Protein AF-A0A167R522-F1 (afdb_monomer_lite)

Radius of gyration: 17.54 Å; chains: 1; bounding box: 42×50×39 Å

pLDDT: mean 75.32, std 14.96, range [38.47, 94.0]

Secondary structure (DSSP, 8-state):
--EEEEE-TTS-EEEEEPEEEEEEEEEEE-TTS-EEEEEEEEEP--EEEETTEEEEEEEE---S----SS-----EEEEEEGGG-----EEEE-TT-TTEEEEE--S----S-TTTTTT-----

Sequence (124 aa):
MFTCPYRNNRNVIVHSWLVGTVQFYFQHVDFYGFPHFLAFVEVMKEHDAAGHDSSVPIVKQRSQSTRTLGHQTQPTYAVISVNDICHQVGLVQYPPNGNQFYVIAPYYIFNNNMRITKGNLSIL

Organism: Phycomyces blakesleeanus (strain ATCC 8743b / DSM 1359 / FGSC 10004 / NBRC 33097 / NRRL 1555) (NCBI:txid763407)

Foldseek 3Di:
DQWDWAQDPVRDTDTDWAFDDFPDWDWDQDPVRDIFIKTKTFTFPDKDADPVHRNKIKGFADDPDDPDDDDPPDTDIDIDTPVPCPFDWDWDADVVDRRMTITGTPPDDPPDDCVVVVPPDDDD

Structure (mmCIF, N/CA/C/O backbone):
data_AF-A0A167R522-F1
#
_entry.id   AF-A0A167R522-F1
#
loop_
_atom_site.group_PDB
_atom_site.id
_atom_site.type_symbol
_atom_site.label_atom_id
_atom_site.label_alt_id
_atom_site.label_comp_id
_atom_site.label_asym_id
_atom_site.label_entity_id
_atom_site.label_seq_id
_atom_site.pdbx_PDB_ins_code
_atom_site.Cartn_x
_atom_site.Cartn_y
_atom_site.Cartn_z
_atom_site.occupancy
_atom_site.B_iso_or_equiv
_atom_site.auth_seq_id
_atom_site.auth_comp_id
_atom_site.auth_asym_id
_atom_site.auth_atom_id
_atom_site.pdbx_PDB_model_num
ATOM 1 N N . MET A 1 1 ? 6.420 9.098 10.390 1.00 58.19 1 MET A N 1
ATOM 2 C CA . MET A 1 1 ? 7.107 8.113 9.522 1.00 58.19 1 MET A CA 1
ATOM 3 C C . MET A 1 1 ? 6.074 7.606 8.513 1.00 58.19 1 MET A C 1
ATOM 5 O O . MET A 1 1 ? 4.915 7.564 8.890 1.00 58.19 1 MET A O 1
ATOM 9 N N . PHE A 1 2 ? 6.424 7.316 7.253 1.00 67.00 2 PHE A N 1
ATOM 10 C CA . PHE A 1 2 ? 5.459 6.841 6.227 1.00 67.00 2 PHE A CA 1
ATOM 11 C C . PHE A 1 2 ? 5.150 5.345 6.318 1.00 67.00 2 PHE A C 1
ATOM 13 O O . PHE A 1 2 ? 4.275 4.835 5.624 1.00 67.00 2 PHE A O 1
ATOM 20 N N . THR A 1 3 ? 5.910 4.639 7.145 1.00 74.62 3 THR A N 1
ATOM 21 C CA . THR A 1 3 ? 5.764 3.214 7.375 1.00 74.62 3 THR A CA 1
ATOM 22 C C . THR A 1 3 ? 4.772 2.968 8.503 1.00 74.62 3 THR A C 1
ATOM 24 O O . THR A 1 3 ? 4.975 3.440 9.620 1.00 74.62 3 THR A O 1
ATOM 27 N N . CYS A 1 4 ? 3.747 2.173 8.219 1.00 76.38 4 CYS A N 1
ATOM 28 C CA . CYS A 1 4 ? 2.836 1.632 9.213 1.00 76.38 4 CYS A CA 1
ATOM 29 C C . CYS A 1 4 ? 3.388 0.301 9.731 1.00 76.38 4 CYS A C 1
ATOM 31 O O . CYS A 1 4 ? 3.611 -0.604 8.917 1.00 76.38 4 CYS A O 1
ATOM 33 N N . PRO A 1 5 ? 3.633 0.156 11.045 1.00 80.38 5 PRO A N 1
ATOM 34 C CA . PRO A 1 5 ? 3.857 -1.153 11.632 1.00 80.38 5 PRO A CA 1
ATOM 35 C C . PRO A 1 5 ? 2.543 -1.939 11.634 1.00 80.38 5 PRO A C 1
ATOM 37 O O . PRO A 1 5 ? 1.511 -1.413 12.042 1.00 80.38 5 PRO A O 1
ATOM 40 N N . TYR A 1 6 ? 2.572 -3.200 11.219 1.00 77.38 6 TYR A N 1
ATOM 41 C CA . TYR A 1 6 ? 1.480 -4.141 11.475 1.00 77.38 6 TYR A CA 1
ATOM 42 C C . TYR A 1 6 ? 2.029 -5.557 11.643 1.00 77.38 6 TYR A C 1
ATOM 44 O O . TYR A 1 6 ? 3.146 -5.859 11.217 1.00 77.38 6 TYR A O 1
ATOM 52 N N . ARG A 1 7 ? 1.269 -6.432 12.304 1.00 78.88 7 ARG A N 1
ATOM 53 C CA . ARG A 1 7 ? 1.630 -7.850 12.418 1.00 78.88 7 ARG A CA 1
ATOM 54 C C . ARG A 1 7 ? 1.151 -8.619 11.196 1.00 78.88 7 ARG A C 1
ATOM 56 O O . ARG A 1 7 ? -0.027 -8.585 10.867 1.00 78.88 7 ARG A O 1
ATOM 63 N N . ASN A 1 8 ? 2.056 -9.351 10.556 1.00 75.06 8 ASN A N 1
ATOM 64 C CA . ASN A 1 8 ? 1.691 -10.262 9.475 1.00 75.06 8 ASN A CA 1
ATOM 65 C C . ASN A 1 8 ? 1.134 -11.600 10.010 1.00 75.06 8 ASN A C 1
ATOM 67 O O . ASN A 1 8 ? 1.109 -11.857 11.214 1.00 75.06 8 ASN A O 1
ATOM 71 N N . ASN A 1 9 ? 0.756 -12.501 9.098 1.00 71.31 9 ASN A N 1
ATOM 72 C CA . ASN A 1 9 ? 0.241 -13.842 9.413 1.00 71.31 9 ASN A CA 1
ATOM 73 C C . ASN A 1 9 ? 1.235 -14.768 10.147 1.00 71.31 9 ASN A C 1
ATOM 75 O O . ASN A 1 9 ? 0.836 -15.814 10.651 1.00 71.31 9 ASN A O 1
ATOM 79 N N . ARG A 1 10 ? 2.518 -14.399 10.225 1.00 79.31 10 ARG A N 1
ATOM 80 C CA . ARG A 1 10 ? 3.551 -15.095 11.009 1.00 79.31 10 ARG A CA 1
ATOM 81 C C . ARG A 1 10 ? 3.777 -14.449 12.375 1.00 79.31 10 ARG A C 1
ATOM 83 O O . ARG A 1 10 ? 4.740 -14.797 13.052 1.00 79.31 10 ARG A O 1
ATOM 90 N N . ASN A 1 11 ? 2.916 -13.510 12.772 1.00 79.38 11 ASN A N 1
ATOM 91 C CA . ASN A 1 11 ? 3.011 -12.766 14.024 1.00 79.38 11 ASN A CA 1
ATOM 92 C C . ASN A 1 11 ? 4.289 -11.905 14.135 1.00 79.38 11 ASN A C 1
ATOM 94 O O . ASN A 1 11 ? 4.742 -11.588 15.233 1.00 79.38 11 ASN A O 1
ATOM 98 N N . VAL A 1 12 ? 4.870 -11.514 12.995 1.00 83.12 12 VAL A N 1
ATOM 99 C CA . VAL A 1 12 ? 6.053 -10.646 12.919 1.00 83.12 12 VAL A CA 1
ATOM 100 C C . VAL A 1 12 ? 5.610 -9.222 12.598 1.00 83.12 12 VAL A C 1
ATOM 102 O O . VAL A 1 12 ? 4.774 -9.021 11.715 1.00 83.12 12 VAL A O 1
ATOM 105 N N . ILE A 1 13 ? 6.176 -8.236 13.299 1.00 84.12 13 ILE A N 1
ATOM 106 C CA . ILE A 1 13 ? 5.956 -6.818 12.993 1.00 84.12 13 ILE A CA 1
ATOM 107 C C . ILE A 1 13 ? 6.702 -6.481 11.705 1.00 84.12 13 ILE A C 1
ATOM 109 O O . ILE A 1 13 ? 7.921 -6.625 11.623 1.00 84.12 13 ILE A O 1
ATOM 113 N N . VAL A 1 14 ? 5.960 -6.014 10.710 1.00 81.94 14 VAL A N 1
ATOM 114 C CA . VAL A 1 14 ? 6.491 -5.510 9.447 1.00 81.94 14 VAL A CA 1
ATOM 115 C C . VAL A 1 14 ? 6.138 -4.038 9.301 1.00 81.94 14 VAL A C 1
ATOM 117 O O . VAL A 1 14 ? 5.090 -3.587 9.755 1.00 81.94 14 VAL A O 1
ATOM 120 N N . HIS A 1 15 ? 7.030 -3.285 8.669 1.00 83.19 15 HIS A N 1
ATOM 121 C CA . HIS A 1 15 ? 6.831 -1.875 8.366 1.00 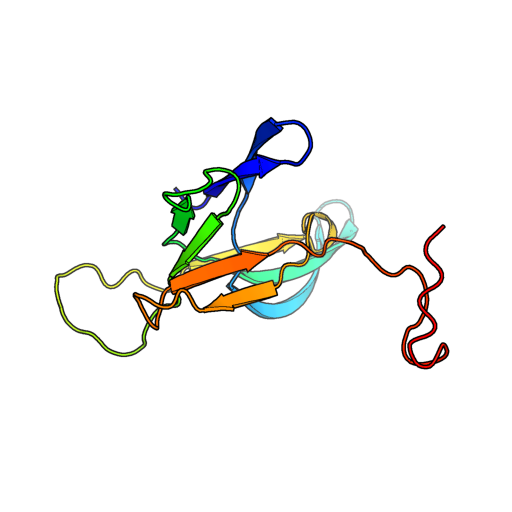83.19 15 HIS A CA 1
ATOM 122 C C . HIS A 1 15 ? 6.563 -1.731 6.873 1.00 83.19 15 HIS A C 1
ATOM 124 O O . HIS A 1 15 ? 7.408 -2.095 6.057 1.00 83.19 15 HIS A O 1
ATOM 130 N N . SER A 1 16 ? 5.404 -1.193 6.504 1.00 79.94 16 SER A N 1
ATOM 131 C CA . SER A 1 16 ? 5.032 -1.026 5.095 1.00 79.94 16 SER A CA 1
ATOM 132 C C . SER A 1 16 ? 4.512 0.371 4.817 1.00 79.94 16 SER A C 1
ATOM 134 O O . SER A 1 16 ? 3.911 1.007 5.680 1.00 79.94 16 SER A O 1
ATOM 136 N N . TRP A 1 17 ? 4.758 0.861 3.606 1.00 84.06 17 TRP A N 1
ATOM 137 C CA . TRP A 1 17 ? 4.128 2.087 3.133 1.00 84.06 17 TRP A CA 1
ATOM 138 C C . TRP A 1 17 ? 2.695 1.773 2.732 1.00 84.06 17 TRP A C 1
ATOM 140 O O . TRP A 1 17 ? 2.436 0.756 2.091 1.00 84.06 17 TRP A O 1
ATOM 150 N N . LEU A 1 18 ? 1.772 2.655 3.099 1.00 83.31 18 LEU A N 1
ATOM 151 C CA . LEU A 1 18 ? 0.383 2.557 2.675 1.00 83.31 18 LEU A CA 1
ATOM 152 C C . LEU A 1 18 ? 0.172 3.540 1.532 1.00 83.31 18 LEU A C 1
ATOM 154 O O . LEU A 1 18 ? 0.369 4.745 1.681 1.00 83.31 18 LEU A O 1
ATOM 158 N N . VAL A 1 19 ? -0.175 3.007 0.367 1.00 82.56 19 VAL A N 1
ATOM 159 C CA . VAL A 1 19 ? -0.396 3.782 -0.851 1.00 82.56 19 VAL A CA 1
ATOM 160 C C . VAL A 1 19 ? -1.896 3.945 -1.048 1.00 82.56 19 VAL A C 1
ATOM 162 O O . VAL A 1 19 ? -2.628 2.961 -1.021 1.00 82.56 19 VAL A O 1
ATOM 165 N N . GLY A 1 20 ? -2.350 5.187 -1.219 1.00 79.25 20 GLY A N 1
ATOM 166 C CA . GLY A 1 20 ? -3.768 5.487 -1.396 1.00 79.25 20 GLY A CA 1
ATOM 167 C C . GLY A 1 20 ? -4.196 5.433 -2.854 1.00 79.25 20 GLY A C 1
ATOM 168 O O . GLY A 1 20 ? -5.083 4.666 -3.217 1.00 79.25 20 GLY A O 1
ATOM 169 N N . THR A 1 21 ? -3.540 6.233 -3.691 1.00 83.25 21 THR A N 1
ATOM 170 C CA . THR A 1 21 ? -3.941 6.412 -5.090 1.00 83.25 21 THR A CA 1
ATOM 171 C C . THR A 1 21 ? -2.726 6.329 -5.993 1.00 83.25 21 THR A C 1
ATOM 173 O O . THR A 1 21 ? -1.731 7.020 -5.765 1.00 83.25 21 THR A O 1
ATOM 176 N N . VAL A 1 22 ? -2.815 5.526 -7.051 1.00 86.12 22 VAL A N 1
ATOM 177 C CA . VAL A 1 22 ? -1.854 5.586 -8.155 1.00 86.12 22 VAL A CA 1
ATOM 178 C C . VAL A 1 22 ? -2.279 6.707 -9.096 1.00 86.12 22 VAL A C 1
ATOM 180 O O . VAL A 1 22 ? -3.406 6.713 -9.579 1.00 86.12 22 VAL A O 1
ATOM 183 N N . GLN A 1 23 ? -1.381 7.656 -9.342 1.00 89.94 23 GLN A N 1
ATOM 184 C CA . GLN A 1 23 ? -1.638 8.796 -10.221 1.00 89.94 23 GLN A CA 1
ATOM 185 C C . GLN A 1 23 ? -1.421 8.408 -11.687 1.00 89.94 23 GLN A C 1
ATOM 187 O O . GLN A 1 23 ? -2.281 8.652 -12.527 1.00 89.94 23 GLN A O 1
ATOM 192 N N . PHE A 1 24 ? -0.283 7.778 -11.996 1.00 89.38 24 PHE A N 1
ATOM 193 C CA . PHE A 1 24 ? -0.003 7.189 -13.307 1.00 89.38 24 PHE A CA 1
ATOM 194 C C . PHE A 1 24 ? 1.150 6.180 -13.233 1.00 89.38 24 PHE A C 1
ATOM 196 O O . PHE A 1 24 ? 1.951 6.184 -12.292 1.00 89.38 24 PHE A O 1
ATOM 203 N N . TYR A 1 25 ? 1.238 5.336 -14.260 1.00 92.50 25 TYR A N 1
ATOM 204 C CA . TYR A 1 25 ? 2.327 4.385 -14.470 1.00 92.50 25 TYR A CA 1
ATOM 205 C C . TYR A 1 25 ? 3.256 4.882 -15.572 1.00 92.50 25 TYR A C 1
ATOM 207 O O . TYR A 1 25 ? 2.803 5.510 -16.530 1.00 92.50 25 TYR A O 1
ATOM 215 N N . PHE A 1 26 ? 4.545 4.585 -15.458 1.00 90.25 26 PHE A N 1
ATOM 216 C CA . PHE A 1 26 ? 5.525 4.938 -16.476 1.00 90.25 26 PHE A CA 1
ATOM 217 C C . PHE A 1 26 ? 6.703 3.966 -16.476 1.00 90.25 26 PHE A C 1
ATOM 219 O O . PHE A 1 26 ? 6.973 3.281 -15.490 1.00 90.25 26 PHE A O 1
ATOM 226 N N . GLN A 1 27 ? 7.407 3.909 -17.603 1.00 93.25 27 GLN A N 1
ATOM 227 C CA . GLN A 1 27 ? 8.643 3.151 -17.732 1.00 93.25 27 GLN A CA 1
ATOM 228 C C . GLN A 1 27 ? 9.842 4.085 -17.556 1.00 93.25 27 GLN A C 1
ATOM 230 O O . GLN A 1 27 ? 9.848 5.201 -18.077 1.00 93.25 27 GLN A O 1
ATOM 235 N N . HIS A 1 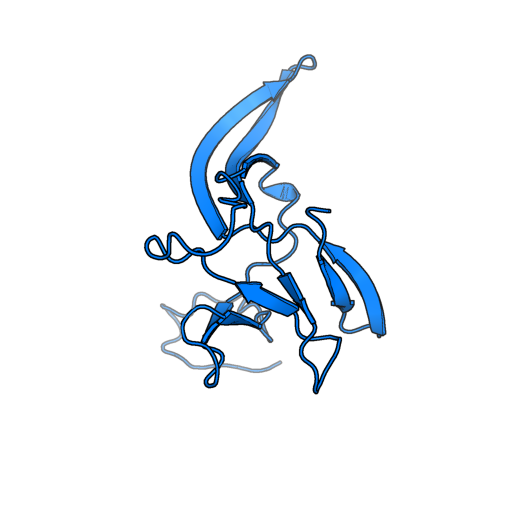28 ? 10.866 3.619 -16.850 1.00 91.44 28 HIS A N 1
ATOM 236 C CA . HIS A 1 28 ? 12.140 4.314 -16.705 1.00 91.44 28 HIS A CA 1
ATOM 237 C C . HIS A 1 28 ? 13.282 3.344 -16.992 1.00 91.44 28 HIS A C 1
ATOM 239 O O . HIS A 1 28 ? 13.291 2.239 -16.465 1.00 91.44 28 HIS A O 1
ATOM 245 N N . VAL A 1 29 ? 14.232 3.743 -17.832 1.00 93.12 29 VAL A N 1
ATOM 246 C CA . VAL A 1 29 ? 15.458 2.972 -18.064 1.00 93.12 29 VAL A CA 1
ATOM 247 C C . VAL A 1 29 ? 16.532 3.541 -17.151 1.00 93.12 29 VAL A C 1
ATOM 249 O O . VAL A 1 29 ? 16.802 4.741 -17.211 1.00 93.12 29 VAL A O 1
ATOM 252 N N . ASP A 1 30 ? 17.095 2.700 -16.287 1.00 90.56 30 ASP A N 1
ATOM 253 C CA . ASP A 1 30 ? 18.130 3.136 -15.353 1.00 90.56 30 ASP A CA 1
ATOM 254 C C . ASP A 1 30 ? 19.485 3.370 -16.042 1.00 90.56 30 ASP A C 1
ATOM 256 O O . ASP A 1 30 ? 19.657 3.177 -17.248 1.00 90.56 30 ASP A O 1
ATOM 260 N N . PHE A 1 31 ? 20.478 3.784 -15.253 1.00 91.50 31 PHE A N 1
ATOM 261 C CA . PHE A 1 31 ? 21.834 4.043 -15.739 1.00 91.50 31 PHE A CA 1
ATOM 262 C C . PHE A 1 31 ? 22.509 2.814 -16.382 1.00 91.50 31 PHE A C 1
ATOM 264 O O . PHE A 1 31 ? 23.409 2.973 -17.203 1.00 91.50 31 PHE A O 1
ATOM 271 N N . TYR A 1 32 ? 22.074 1.598 -16.043 1.00 94.00 32 TYR A N 1
ATOM 272 C CA . TYR A 1 32 ? 22.606 0.345 -16.582 1.00 94.00 32 TYR A CA 1
ATOM 273 C C . TYR A 1 32 ? 21.810 -0.174 -17.788 1.00 94.00 32 TYR A C 1
ATOM 275 O O . TYR A 1 32 ? 22.137 -1.230 -18.328 1.00 94.00 32 TYR A O 1
ATOM 283 N N . GLY A 1 33 ? 20.789 0.560 -18.237 1.00 92.44 33 GLY A N 1
ATOM 284 C CA . GLY A 1 33 ? 19.959 0.170 -19.370 1.00 92.44 33 GLY A CA 1
ATOM 285 C C . GLY A 1 33 ? 18.822 -0.787 -19.010 1.00 92.44 33 GLY A C 1
ATOM 286 O O . GLY A 1 33 ? 18.154 -1.283 -19.919 1.00 92.44 33 GLY A O 1
ATOM 287 N N . PHE A 1 34 ? 18.564 -1.050 -17.724 1.00 92.12 34 PHE A N 1
ATOM 288 C CA . PHE A 1 34 ? 17.468 -1.930 -17.328 1.00 92.12 34 PHE A CA 1
ATOM 289 C C . PHE A 1 34 ? 16.141 -1.164 -17.279 1.00 92.12 34 PHE A C 1
ATOM 291 O O . PHE A 1 34 ? 16.053 -0.113 -16.636 1.00 92.12 34 PHE A O 1
ATOM 298 N N . PRO A 1 35 ? 15.089 -1.665 -17.952 1.00 90.31 35 PRO A N 1
ATOM 299 C CA . PRO A 1 35 ? 13.772 -1.058 -17.888 1.00 90.31 35 PRO A CA 1
ATOM 300 C C . PRO A 1 35 ? 13.080 -1.396 -16.563 1.00 90.31 35 PRO A C 1
ATOM 302 O O . PRO A 1 35 ? 12.924 -2.560 -16.202 1.00 90.31 35 PRO A O 1
ATOM 305 N N . HIS A 1 36 ? 12.582 -0.365 -15.889 1.00 88.88 36 HIS A N 1
ATOM 306 C CA . HIS A 1 36 ? 11.758 -0.451 -14.688 1.00 88.88 36 HIS A CA 1
ATOM 307 C C . HIS A 1 36 ? 10.344 0.022 -14.991 1.00 88.88 36 HIS A C 1
ATOM 309 O O . HIS A 1 36 ? 10.153 1.051 -15.643 1.00 88.88 36 HIS A O 1
ATOM 315 N N . PHE A 1 37 ? 9.351 -0.707 -14.487 1.00 92.50 37 PHE A N 1
ATOM 316 C CA . PHE A 1 37 ? 7.956 -0.284 -14.522 1.00 92.50 37 PHE A CA 1
ATOM 317 C C . PHE A 1 37 ? 7.588 0.340 -13.175 1.00 92.50 37 PHE A C 1
ATOM 319 O O . PHE A 1 37 ? 7.588 -0.332 -12.141 1.00 92.50 37 PHE A O 1
ATOM 326 N N . LEU A 1 38 ? 7.327 1.644 -13.189 1.00 91.69 38 LEU A N 1
ATOM 327 C CA . LEU A 1 38 ? 7.185 2.474 -12.001 1.00 91.69 38 LEU A CA 1
ATOM 328 C C . LEU A 1 38 ? 5.767 3.032 -11.886 1.00 91.69 38 LEU A C 1
ATOM 330 O O . LEU A 1 38 ? 5.073 3.253 -12.881 1.00 91.69 38 LEU A O 1
ATOM 334 N N . ALA A 1 39 ? 5.359 3.304 -10.652 1.00 92.19 39 ALA A N 1
ATOM 335 C CA . ALA A 1 39 ? 4.117 3.990 -10.336 1.00 92.19 39 ALA A CA 1
ATOM 336 C C . ALA A 1 39 ? 4.421 5.290 -9.585 1.00 92.19 39 ALA A C 1
ATOM 338 O O . ALA A 1 39 ? 5.137 5.278 -8.581 1.00 92.19 39 ALA A O 1
ATOM 339 N N . PHE A 1 40 ? 3.851 6.403 -10.052 1.00 90.38 40 PHE A N 1
ATOM 340 C CA . PHE A 1 40 ? 3.772 7.636 -9.272 1.00 90.38 40 PHE A CA 1
ATOM 341 C C . PHE A 1 40 ? 2.520 7.571 -8.402 1.00 90.38 40 PHE A C 1
ATOM 343 O O . PHE A 1 40 ? 1.406 7.421 -8.913 1.00 90.38 40 PHE A O 1
ATOM 350 N N . VAL A 1 41 ? 2.694 7.638 -7.087 1.00 88.38 41 VAL A N 1
ATOM 351 C CA . VAL A 1 41 ? 1.635 7.317 -6.129 1.00 88.38 41 VAL A CA 1
ATOM 352 C C . VAL A 1 41 ? 1.517 8.356 -5.026 1.00 88.38 41 VAL A C 1
ATOM 354 O O . VAL A 1 41 ? 2.504 8.971 -4.631 1.00 88.38 41 VAL A O 1
ATOM 357 N N . GLU A 1 42 ? 0.308 8.526 -4.499 1.00 87.56 42 GLU A N 1
ATOM 358 C CA . GLU A 1 42 ? 0.049 9.250 -3.256 1.00 87.56 42 GLU A CA 1
ATOM 359 C C . GLU A 1 42 ? 0.186 8.296 -2.062 1.00 87.56 42 GLU A C 1
ATOM 361 O O . GLU A 1 42 ? -0.485 7.262 -1.989 1.00 87.56 42 GLU A O 1
ATOM 366 N N . VAL A 1 43 ? 1.049 8.652 -1.110 1.00 84.38 43 VAL A N 1
ATOM 367 C CA . VAL A 1 43 ? 1.324 7.864 0.096 1.00 84.38 43 VAL A CA 1
ATOM 368 C C . VAL A 1 43 ? 0.490 8.387 1.263 1.00 84.38 43 VAL A C 1
ATOM 370 O O . VAL A 1 43 ? 0.472 9.587 1.554 1.00 84.38 43 VAL A O 1
ATOM 373 N N . MET A 1 44 ? -0.175 7.478 1.972 1.00 81.12 44 MET A N 1
ATOM 374 C CA . MET A 1 44 ? -0.961 7.787 3.161 1.00 81.12 44 MET A CA 1
ATOM 375 C C . MET A 1 44 ? -0.040 8.026 4.362 1.00 81.12 44 MET A C 1
ATOM 377 O O . MET A 1 44 ? 0.694 7.141 4.800 1.00 81.12 44 MET A O 1
ATOM 381 N N . LYS A 1 45 ? -0.082 9.243 4.915 1.00 72.62 45 LYS A N 1
ATOM 382 C CA . LYS A 1 45 ? 0.693 9.612 6.113 1.00 72.62 45 LYS A CA 1
ATOM 383 C C . LYS A 1 45 ? 0.024 9.196 7.416 1.00 72.62 45 LYS A C 1
ATOM 385 O O . LYS A 1 45 ? 0.724 8.851 8.361 1.00 72.62 45 LYS A O 1
ATOM 390 N N . GLU A 1 46 ? -1.300 9.273 7.478 1.00 76.81 46 GLU A N 1
ATOM 391 C CA . GLU A 1 46 ? -2.049 9.024 8.707 1.00 76.81 46 GLU A CA 1
ATOM 392 C C . GLU A 1 46 ? -2.533 7.583 8.756 1.00 76.81 46 GLU A C 1
ATOM 394 O O . GLU A 1 46 ? -3.424 7.174 8.008 1.00 76.81 46 GLU A O 1
ATOM 399 N N . HIS A 1 47 ? -1.924 6.833 9.663 1.00 80.75 47 HIS A N 1
ATOM 400 C CA . HIS A 1 47 ? -2.246 5.449 9.940 1.00 80.75 47 HIS A CA 1
ATOM 401 C C . HIS A 1 47 ? -2.140 5.178 11.441 1.00 80.75 47 HIS A C 1
ATOM 403 O O . HIS A 1 47 ? -1.477 5.918 12.170 1.00 80.75 47 HIS A O 1
ATOM 409 N N . ASP A 1 48 ? -2.804 4.121 11.880 1.00 79.94 48 ASP A N 1
ATOM 410 C CA . ASP A 1 48 ? -2.786 3.605 13.245 1.00 79.94 48 ASP A CA 1
ATOM 411 C C . ASP A 1 48 ? -3.008 2.083 13.213 1.00 79.94 48 ASP A C 1
ATOM 413 O O . ASP A 1 48 ? -3.214 1.502 12.146 1.00 79.94 48 ASP A O 1
ATOM 417 N N . ALA A 1 49 ? -2.994 1.430 14.368 1.00 81.56 49 ALA A N 1
ATOM 418 C CA . ALA A 1 49 ? -3.430 0.051 14.527 1.00 81.56 49 ALA A CA 1
ATOM 419 C C . ALA A 1 49 ? -4.826 0.003 15.162 1.00 81.56 49 ALA A C 1
ATOM 421 O O . ALA A 1 49 ? -5.199 0.868 15.958 1.00 81.56 49 ALA A O 1
ATOM 422 N N . ALA A 1 50 ? -5.623 -1.012 14.834 1.00 82.50 50 ALA A N 1
ATOM 423 C CA . ALA A 1 50 ? -6.917 -1.171 15.474 1.00 82.50 50 ALA A CA 1
ATOM 424 C C . ALA A 1 50 ? -6.754 -1.471 16.969 1.00 82.50 50 ALA A C 1
ATOM 426 O O . ALA A 1 50 ? -5.993 -2.351 17.365 1.00 82.50 50 ALA A O 1
ATOM 427 N N . GLY A 1 51 ? -7.528 -0.778 17.812 1.00 81.62 51 GLY A N 1
ATOM 428 C CA . GLY A 1 51 ? -7.457 -0.964 19.266 1.00 81.62 51 GLY A CA 1
ATOM 429 C C . GLY A 1 51 ? -7.825 -2.378 19.735 1.00 81.62 51 GLY A C 1
ATOM 430 O O . GLY A 1 51 ? -7.388 -2.795 20.802 1.00 81.62 51 GLY A O 1
ATOM 431 N N . HIS A 1 52 ? -8.603 -3.121 18.940 1.00 83.31 52 HIS A N 1
ATOM 432 C CA . HIS A 1 52 ? -8.968 -4.511 19.230 1.00 83.31 52 HIS A CA 1
ATOM 433 C C . HIS A 1 52 ? -7.983 -5.537 18.647 1.00 83.31 52 HIS A C 1
ATOM 435 O O . HIS A 1 52 ? -7.934 -6.660 19.138 1.00 83.31 52 HIS A O 1
ATOM 441 N N . ASP A 1 53 ? -7.213 -5.173 17.616 1.00 80.69 53 ASP A N 1
ATOM 442 C CA . ASP A 1 53 ? -6.236 -6.054 16.978 1.00 80.69 53 ASP A CA 1
ATOM 443 C C . ASP A 1 53 ? -5.120 -5.247 16.297 1.00 80.69 53 ASP A C 1
ATOM 445 O O . ASP A 1 53 ? -5.296 -4.645 15.238 1.00 80.69 53 ASP A O 1
ATOM 449 N N . SER A 1 54 ? -3.925 -5.290 16.889 1.00 77.50 54 SER A N 1
ATOM 450 C CA . SER A 1 54 ? -2.737 -4.607 16.362 1.00 77.50 54 SER A CA 1
ATOM 451 C C . SER A 1 54 ? -2.231 -5.130 15.005 1.00 77.50 54 SER A C 1
ATOM 453 O O . SER A 1 54 ? -1.342 -4.524 14.406 1.00 77.50 54 SER A O 1
ATOM 455 N N . SER A 1 55 ? -2.753 -6.262 14.520 1.00 78.50 55 SER A N 1
ATOM 456 C CA . SER A 1 55 ? -2.472 -6.769 13.174 1.00 78.50 55 SER A CA 1
ATOM 457 C C . SER A 1 55 ? -3.266 -6.051 12.085 1.00 78.50 55 SER A C 1
ATOM 459 O O . SER A 1 55 ? -2.867 -6.112 10.924 1.00 78.50 55 SER A O 1
ATOM 461 N N . VAL A 1 56 ? -4.340 -5.340 12.448 1.00 82.19 56 VAL A N 1
ATOM 462 C CA . VAL A 1 56 ? -5.226 -4.647 11.511 1.00 82.19 56 VAL A CA 1
ATOM 463 C C . VAL A 1 56 ? -4.833 -3.169 11.429 1.00 82.19 56 VAL A C 1
ATOM 465 O O . VAL A 1 56 ? -5.074 -2.418 12.381 1.00 82.19 56 VAL A O 1
ATOM 468 N 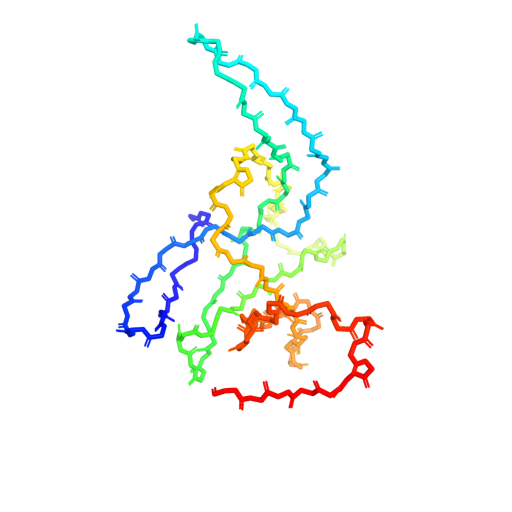N . PRO A 1 57 ? -4.258 -2.705 10.304 1.00 84.19 57 PRO A N 1
ATOM 469 C CA . PRO A 1 57 ? -3.970 -1.292 10.112 1.00 84.19 57 PRO A CA 1
ATOM 470 C C . PRO A 1 57 ? -5.266 -0.494 9.933 1.00 84.19 57 PRO A C 1
ATOM 472 O O . PRO A 1 57 ? -6.192 -0.922 9.238 1.00 84.19 57 PRO A O 1
ATOM 475 N N . ILE A 1 58 ? -5.299 0.705 10.503 1.00 84.25 58 ILE A N 1
ATOM 476 C CA . ILE A 1 58 ? -6.295 1.738 10.230 1.00 84.25 58 ILE A CA 1
ATOM 477 C C . ILE A 1 58 ? -5.614 2.836 9.423 1.00 84.25 58 ILE A C 1
ATOM 479 O O . ILE A 1 58 ? -4.558 3.328 9.805 1.00 84.25 58 ILE A O 1
ATOM 483 N N . VAL A 1 59 ? -6.238 3.266 8.333 1.00 85.31 59 VAL A N 1
ATOM 484 C CA . VAL A 1 59 ? -5.824 4.455 7.579 1.00 85.31 59 VAL A CA 1
ATOM 485 C C . VAL A 1 59 ? -6.875 5.537 7.682 1.00 85.31 59 VAL A C 1
ATOM 487 O O . VAL A 1 59 ? -8.070 5.249 7.768 1.00 85.31 59 VAL A O 1
ATOM 490 N N . LYS A 1 60 ? -6.439 6.796 7.648 1.00 82.69 60 LYS A N 1
ATOM 491 C CA . LYS A 1 60 ? -7.358 7.928 7.529 1.00 82.69 60 LYS A CA 1
ATOM 492 C C . LYS A 1 60 ? -7.343 8.438 6.099 1.00 82.69 60 LYS A C 1
ATOM 494 O O . LYS A 1 60 ? -6.310 8.879 5.595 1.00 82.69 60 LYS A O 1
ATOM 499 N N . GLN A 1 61 ? -8.498 8.398 5.448 1.00 74.62 61 GLN A N 1
ATOM 500 C CA . GLN A 1 61 ? -8.693 9.117 4.205 1.00 74.62 61 GLN A CA 1
ATOM 501 C C . GLN A 1 61 ? -8.671 10.607 4.516 1.00 74.62 61 GLN A C 1
ATOM 503 O O . GLN A 1 61 ? -9.357 11.094 5.417 1.00 74.62 61 GLN A O 1
ATOM 508 N N . ARG A 1 62 ? -7.887 11.348 3.741 1.00 69.06 62 ARG A N 1
ATOM 509 C CA . ARG A 1 62 ? -7.847 12.796 3.859 1.00 69.06 62 ARG A CA 1
ATOM 510 C C . ARG A 1 62 ? -9.203 13.362 3.444 1.00 69.06 62 ARG A C 1
ATOM 512 O O . ARG A 1 62 ? -9.534 13.388 2.261 1.00 69.06 62 ARG A O 1
ATOM 519 N N . SER A 1 63 ? -9.990 13.832 4.406 1.00 59.41 63 SER A N 1
ATOM 520 C CA . SER A 1 63 ? -11.182 14.615 4.104 1.00 59.41 63 SER A CA 1
ATOM 521 C C . SER A 1 63 ? -10.738 15.949 3.493 1.00 59.41 63 SER A C 1
ATOM 523 O O . SER A 1 63 ? -9.976 16.702 4.097 1.00 59.41 63 SER A O 1
ATOM 525 N N . GLN A 1 64 ? -11.214 16.265 2.281 1.00 52.19 64 GLN A N 1
ATOM 526 C CA . GLN A 1 64 ? -10.976 17.571 1.636 1.00 52.19 64 GLN A CA 1
ATOM 527 C C . GLN A 1 64 ? -11.490 18.752 2.482 1.00 52.19 64 GLN A C 1
ATOM 529 O O . GLN A 1 64 ? -11.074 19.891 2.287 1.00 52.19 64 GLN A O 1
ATOM 534 N N . SER A 1 65 ? -12.360 18.476 3.454 1.00 49.47 65 SER A N 1
ATOM 535 C CA . SER A 1 65 ? -12.907 19.428 4.407 1.00 49.47 65 SER A CA 1
ATOM 536 C C . SER A 1 65 ? -12.470 19.046 5.817 1.00 49.47 65 SER A C 1
ATOM 538 O O . SER A 1 65 ? -12.967 18.064 6.357 1.00 49.47 65 SER A O 1
ATOM 540 N N . THR A 1 66 ? -11.514 19.794 6.374 1.00 41.84 66 THR A N 1
ATOM 541 C CA . THR A 1 66 ? -11.687 20.519 7.648 1.00 41.84 66 THR A CA 1
ATOM 542 C C . THR A 1 66 ? -10.441 21.351 7.953 1.00 41.84 66 THR A C 1
ATOM 544 O O . THR A 1 66 ? -9.366 20.835 8.251 1.00 41.84 66 THR A O 1
ATOM 547 N N . ARG A 1 67 ? -10.608 22.676 7.875 1.00 48.34 67 ARG A N 1
ATOM 548 C CA . ARG A 1 67 ? -9.718 23.704 8.433 1.00 48.34 67 ARG A CA 1
ATOM 549 C C . ARG A 1 67 ? -9.805 23.703 9.966 1.00 48.34 67 ARG A C 1
ATOM 551 O O . ARG A 1 67 ? -10.255 24.679 10.559 1.00 48.34 67 ARG A O 1
ATOM 558 N N . THR A 1 68 ? -9.378 22.638 10.627 1.00 44.50 68 THR A N 1
ATOM 559 C CA . THR A 1 68 ? -9.332 22.629 12.094 1.00 44.50 68 THR A CA 1
ATOM 560 C C . THR A 1 68 ? -8.020 22.022 12.565 1.00 44.50 68 THR A C 1
ATOM 562 O O . THR A 1 68 ? -7.749 20.849 12.356 1.00 44.50 68 THR A O 1
ATOM 565 N N . LEU A 1 69 ? -7.211 22.893 13.177 1.00 42.28 69 LEU A N 1
ATOM 566 C CA . LEU A 1 69 ? -5.872 22.682 13.734 1.00 42.28 69 LEU A CA 1
ATOM 567 C C . LEU A 1 69 ? -4.736 22.399 12.735 1.00 42.28 69 LEU A C 1
ATOM 569 O O . LEU A 1 69 ? -4.217 21.296 12.662 1.00 42.28 69 LEU A O 1
ATOM 573 N N . GLY A 1 70 ? -4.283 23.456 12.049 1.00 38.47 70 GLY A N 1
ATOM 574 C CA . GLY A 1 70 ? -2.855 23.801 11.874 1.00 38.47 70 GLY A CA 1
ATOM 575 C C . GLY A 1 70 ? -1.912 22.892 11.069 1.00 38.47 70 GLY A C 1
ATOM 576 O O . GLY A 1 70 ? -0.913 23.386 10.561 1.00 38.47 70 GLY A O 1
ATOM 577 N N . HIS A 1 71 ? -2.211 21.611 10.885 1.00 50.03 71 HIS A N 1
ATOM 578 C CA . HIS A 1 71 ? -1.397 20.660 10.138 1.00 50.03 71 HIS A CA 1
ATOM 579 C C . HIS A 1 71 ? -2.211 20.114 8.968 1.00 50.03 71 HIS A C 1
ATOM 581 O O . HIS A 1 71 ? -2.665 18.975 8.972 1.00 50.03 71 HIS A O 1
ATOM 587 N N . GLN A 1 72 ? -2.382 20.924 7.918 1.00 46.97 72 GLN A N 1
ATOM 588 C CA . GLN A 1 72 ? -2.663 20.343 6.609 1.00 46.97 72 GLN A CA 1
ATOM 589 C C . GLN A 1 72 ? -1.424 19.552 6.183 1.00 46.97 72 GLN A C 1
ATOM 591 O O . GLN A 1 72 ? -0.453 20.108 5.672 1.00 46.97 72 GLN A O 1
ATOM 596 N N . THR A 1 73 ? -1.446 18.242 6.390 1.00 59.72 73 THR A N 1
ATOM 597 C CA . THR A 1 73 ? -0.489 17.318 5.787 1.00 59.72 73 THR A CA 1
ATOM 598 C C . THR A 1 73 ? -0.701 17.373 4.277 1.00 59.72 73 THR A C 1
ATOM 600 O O . THR A 1 73 ? -1.676 16.849 3.744 1.00 59.72 73 THR A O 1
ATOM 603 N N . GLN A 1 74 ? 0.176 18.098 3.579 1.00 64.69 74 GLN A N 1
ATOM 604 C CA . GLN A 1 74 ? 0.200 18.117 2.118 1.00 64.69 74 GLN A CA 1
ATOM 605 C C . GLN A 1 74 ? 0.287 16.679 1.583 1.00 64.69 74 GLN A C 1
ATOM 607 O O . GLN A 1 74 ? 0.961 15.841 2.208 1.00 64.69 74 GLN A O 1
ATOM 612 N N . PRO A 1 75 ? -0.386 16.388 0.451 1.00 68.25 75 PRO A N 1
ATOM 613 C CA . PRO A 1 75 ? -0.315 15.064 -0.140 1.00 68.25 75 PRO A CA 1
ATOM 614 C C . PRO A 1 75 ? 1.151 14.800 -0.460 1.00 68.25 75 PRO A C 1
ATOM 616 O O . PRO A 1 75 ? 1.862 15.678 -0.952 1.00 68.25 75 PRO A O 1
ATOM 619 N N . THR A 1 76 ? 1.632 13.631 -0.062 1.00 81.44 76 THR A N 1
ATOM 620 C CA . THR A 1 76 ? 3.022 13.261 -0.292 1.00 81.44 76 THR A CA 1
ATOM 621 C C . THR A 1 76 ? 3.052 12.196 -1.353 1.00 81.44 76 THR A C 1
ATOM 623 O O . THR A 1 76 ? 2.338 11.201 -1.254 1.00 81.44 76 THR A O 1
ATOM 626 N N . TYR A 1 77 ? 3.883 12.426 -2.355 1.00 88.00 77 TYR A N 1
ATOM 627 C CA . TYR A 1 77 ? 4.002 11.531 -3.482 1.00 88.00 77 TYR A CA 1
ATOM 628 C C . TYR A 1 77 ? 5.317 10.778 -3.437 1.00 88.00 77 TYR A C 1
ATOM 630 O O . TYR A 1 77 ? 6.311 11.264 -2.894 1.00 88.00 77 TYR A O 1
ATOM 638 N N . ALA A 1 78 ? 5.308 9.599 -4.034 1.00 90.00 78 ALA A N 1
ATOM 639 C CA . ALA A 1 78 ? 6.488 8.782 -4.213 1.00 90.00 78 ALA A CA 1
ATOM 640 C C . ALA A 1 78 ? 6.464 8.105 -5.577 1.00 90.00 78 ALA A C 1
ATOM 642 O O . ALA A 1 78 ? 5.408 7.935 -6.188 1.00 90.00 78 ALA A O 1
ATOM 643 N N . VAL A 1 79 ? 7.647 7.708 -6.031 1.00 90.81 79 VAL A N 1
ATOM 644 C CA . VAL A 1 79 ? 7.812 6.789 -7.150 1.00 90.81 79 VAL A CA 1
ATOM 645 C C . VAL A 1 79 ? 8.249 5.460 -6.561 1.00 90.81 79 VAL A C 1
ATOM 647 O O . VAL A 1 79 ? 9.243 5.413 -5.840 1.00 90.81 79 VAL A O 1
ATOM 650 N N . ILE A 1 80 ? 7.497 4.404 -6.847 1.00 91.25 80 ILE A N 1
ATOM 651 C CA . ILE A 1 80 ? 7.818 3.044 -6.409 1.00 91.25 80 ILE A CA 1
ATOM 652 C C . ILE A 1 80 ? 7.866 2.111 -7.612 1.00 91.25 80 ILE A C 1
ATOM 654 O O . ILE A 1 80 ? 7.149 2.324 -8.597 1.00 91.25 80 ILE A O 1
ATOM 658 N N . SER A 1 81 ? 8.696 1.073 -7.534 1.00 89.38 81 SER A N 1
ATOM 659 C CA . SER A 1 81 ? 8.620 -0.021 -8.496 1.00 89.38 81 SER A CA 1
ATOM 660 C C . SER A 1 81 ? 7.324 -0.784 -8.283 1.00 89.38 81 SER A C 1
ATOM 662 O O . SER A 1 81 ? 6.937 -1.068 -7.149 1.00 89.38 81 SER A O 1
ATOM 664 N N . VAL A 1 82 ? 6.654 -1.157 -9.372 1.00 85.81 82 VAL A N 1
ATOM 665 C CA . VAL A 1 82 ? 5.462 -2.011 -9.279 1.00 85.81 82 VAL A CA 1
ATOM 666 C C . VAL A 1 82 ? 5.812 -3.380 -8.687 1.00 85.81 82 VAL A C 1
ATOM 668 O O . VAL A 1 82 ? 4.982 -3.979 -8.010 1.00 85.81 82 VAL A O 1
ATOM 671 N N . ASN A 1 83 ? 7.058 -3.833 -8.855 1.00 85.44 83 ASN A N 1
ATOM 672 C CA . ASN A 1 83 ? 7.545 -5.080 -8.265 1.00 85.44 83 ASN A CA 1
ATOM 673 C C . ASN A 1 83 ? 7.703 -5.010 -6.736 1.00 85.44 83 ASN A C 1
ATOM 675 O O . ASN A 1 83 ? 7.714 -6.052 -6.089 1.00 85.44 83 ASN A O 1
ATOM 679 N N . ASP A 1 84 ? 7.781 -3.808 -6.157 1.00 85.06 84 ASP A N 1
ATOM 680 C CA . ASP A 1 84 ? 7.886 -3.618 -4.704 1.00 85.06 84 ASP A CA 1
ATOM 681 C C . ASP A 1 84 ? 6.505 -3.615 -4.019 1.00 85.06 84 A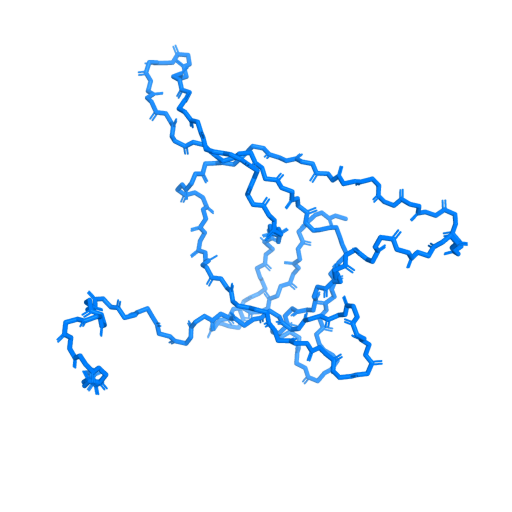SP A C 1
ATOM 683 O O . ASP A 1 84 ? 6.402 -3.531 -2.792 1.00 85.06 84 ASP A O 1
ATOM 687 N N . ILE A 1 85 ? 5.414 -3.705 -4.792 1.00 83.44 85 ILE A N 1
ATOM 688 C CA . ILE A 1 85 ? 4.052 -3.792 -4.260 1.00 83.44 85 ILE A CA 1
ATOM 689 C C . ILE A 1 85 ? 3.805 -5.221 -3.768 1.00 83.44 85 ILE A C 1
ATOM 691 O O . ILE A 1 85 ? 3.401 -6.104 -4.521 1.00 83.44 85 ILE A O 1
ATOM 695 N N . CYS A 1 86 ? 4.009 -5.439 -2.471 1.00 77.69 86 CYS A N 1
ATOM 696 C CA . CYS A 1 86 ? 3.852 -6.761 -1.862 1.00 77.69 86 CYS A CA 1
ATOM 697 C C . CYS A 1 86 ? 2.390 -7.232 -1.769 1.00 77.69 86 CYS A C 1
ATOM 699 O O . CYS A 1 86 ? 2.124 -8.431 -1.832 1.00 77.69 86 CYS A O 1
ATOM 701 N N . HIS A 1 87 ? 1.439 -6.310 -1.577 1.00 77.19 87 HIS A N 1
ATOM 702 C CA . HIS A 1 87 ? 0.040 -6.646 -1.304 1.00 77.19 87 HIS A CA 1
ATOM 703 C C . HIS A 1 87 ? -0.919 -5.649 -1.960 1.00 77.19 87 HIS A C 1
ATOM 705 O O . HIS A 1 87 ? -0.780 -4.439 -1.793 1.00 77.19 87 HIS A O 1
ATOM 711 N N . GLN A 1 88 ? -1.938 -6.166 -2.651 1.00 75.06 88 GLN A N 1
ATOM 712 C CA . GLN A 1 88 ? -3.159 -5.409 -2.936 1.00 75.06 88 GLN A CA 1
ATOM 713 C C . GLN A 1 88 ? -4.084 -5.550 -1.733 1.00 75.06 88 GLN A C 1
ATOM 715 O O . GLN A 1 88 ? -4.207 -6.648 -1.202 1.00 75.06 88 GLN A O 1
ATOM 720 N N . VAL A 1 89 ? -4.715 -4.468 -1.289 1.00 79.75 89 VAL A N 1
ATOM 721 C CA . VAL A 1 89 ? -5.559 -4.456 -0.086 1.00 79.75 89 VAL A CA 1
ATOM 722 C C . VAL A 1 89 ? -6.875 -3.737 -0.367 1.00 79.75 89 VAL A C 1
ATOM 724 O O . VAL A 1 89 ? -6.937 -2.853 -1.219 1.00 79.75 89 VAL A O 1
ATOM 727 N N . GLY A 1 90 ? -7.932 -4.132 0.339 1.00 81.50 90 GLY A N 1
ATOM 728 C CA . GLY A 1 90 ? -9.214 -3.433 0.361 1.00 81.50 90 GLY A CA 1
ATOM 729 C C . GLY A 1 90 ? -9.332 -2.502 1.568 1.00 81.50 90 GLY A C 1
ATOM 730 O O . GLY A 1 90 ? -8.583 -2.626 2.538 1.00 81.50 90 GLY A O 1
ATOM 731 N N . LEU A 1 91 ? -10.304 -1.590 1.517 1.00 85.25 91 LEU A N 1
ATOM 732 C CA . LEU A 1 91 ? -10.643 -0.683 2.615 1.00 85.25 91 LEU A CA 1
ATOM 733 C C . LEU A 1 91 ? -12.086 -0.924 3.073 1.00 85.25 91 LEU A C 1
ATOM 735 O O . LEU A 1 91 ? -12.994 -0.980 2.245 1.00 85.25 91 LEU A O 1
ATOM 739 N N . VAL A 1 92 ? -12.300 -1.029 4.387 1.00 85.56 92 VAL A N 1
ATOM 740 C CA . VAL A 1 92 ? -13.634 -1.107 5.011 1.00 85.56 92 VAL A CA 1
ATOM 741 C C . VAL A 1 92 ? -13.802 0.075 5.953 1.00 85.56 92 VAL A C 1
ATOM 743 O O . VAL A 1 92 ? -12.954 0.293 6.812 1.00 85.56 92 VAL A O 1
ATOM 746 N N . GLN A 1 93 ? -14.876 0.851 5.798 1.00 86.12 93 GLN A N 1
ATOM 747 C CA . GLN A 1 93 ? -15.100 2.049 6.611 1.00 86.12 93 GLN A CA 1
ATOM 748 C C . GLN A 1 93 ? -15.189 1.702 8.103 1.00 86.12 93 GLN A C 1
ATOM 750 O O . GLN A 1 93 ? -15.922 0.795 8.496 1.00 86.12 93 GLN A O 1
ATOM 755 N N . TYR A 1 94 ? -14.448 2.438 8.930 1.00 83.69 94 TYR A N 1
ATOM 756 C CA . TYR A 1 94 ? -14.495 2.334 10.382 1.00 83.69 94 TYR A CA 1
ATOM 757 C C . TYR A 1 94 ? -15.750 3.055 10.899 1.00 83.69 94 TYR A C 1
ATOM 759 O O . TYR A 1 94 ? -15.835 4.279 10.784 1.00 83.69 94 TYR A O 1
ATOM 767 N N . PRO A 1 95 ? -16.732 2.343 11.481 1.00 80.31 95 PRO A N 1
ATOM 768 C CA . PRO A 1 95 ? -18.041 2.932 11.774 1.00 80.31 95 PRO A CA 1
ATOM 769 C C . PRO A 1 95 ? -18.021 4.190 12.669 1.00 80.31 95 PRO A C 1
ATOM 771 O O . PRO A 1 95 ? -18.776 5.117 12.383 1.00 80.31 95 PRO A O 1
ATOM 774 N N . PRO A 1 96 ? -17.171 4.290 13.714 1.00 81.94 96 PRO A N 1
ATOM 775 C CA . PRO A 1 96 ? -17.121 5.472 14.580 1.00 81.94 96 PRO A CA 1
ATOM 776 C C . PRO A 1 96 ? -16.554 6.738 13.927 1.00 81.94 96 PRO A C 1
ATOM 778 O O . PRO A 1 96 ? -16.773 7.829 14.449 1.00 81.94 96 PRO A O 1
ATOM 781 N N . ASN A 1 97 ? -15.806 6.626 12.824 1.00 77.75 97 ASN A N 1
ATOM 782 C CA . ASN A 1 97 ? -15.256 7.783 12.127 1.00 77.75 97 ASN A CA 1
ATOM 783 C C . ASN A 1 97 ? -15.303 7.580 10.610 1.00 77.75 97 ASN A C 1
ATOM 785 O O . ASN A 1 97 ? -14.531 6.806 10.050 1.00 77.75 97 ASN A O 1
ATOM 789 N N . GLY A 1 98 ? -16.158 8.355 9.940 1.00 78.38 98 GLY A N 1
ATOM 790 C CA . GLY A 1 98 ? -16.426 8.217 8.510 1.00 78.38 98 GLY A CA 1
ATOM 791 C C . GLY A 1 98 ? -15.224 8.428 7.582 1.00 78.38 98 GLY A C 1
ATOM 792 O O . GLY A 1 98 ? -15.321 8.051 6.417 1.00 78.38 98 GLY A O 1
ATOM 793 N N . ASN A 1 99 ? -14.110 8.991 8.067 1.00 83.56 99 ASN A N 1
ATOM 794 C CA . ASN A 1 99 ? -12.871 9.133 7.296 1.00 83.56 99 ASN A CA 1
ATOM 795 C C . ASN A 1 99 ? -11.789 8.100 7.647 1.00 83.56 99 ASN A C 1
ATOM 797 O O . ASN A 1 99 ? -10.685 8.180 7.117 1.00 83.56 99 ASN A O 1
ATOM 801 N N . GLN A 1 100 ? -12.074 7.142 8.527 1.00 85.94 100 GLN A N 1
ATOM 802 C CA . GLN A 1 100 ? -11.153 6.070 8.890 1.00 85.94 100 GLN A CA 1
ATOM 803 C C . GLN A 1 100 ? -11.578 4.763 8.237 1.00 85.94 100 GLN A C 1
ATOM 805 O O . GLN A 1 100 ? -12.765 4.495 8.066 1.00 85.94 100 GLN A O 1
ATOM 810 N N . PHE A 1 101 ? -10.599 3.942 7.883 1.00 86.88 101 PHE A N 1
ATOM 811 C CA . PHE A 1 101 ? -10.824 2.676 7.205 1.00 86.88 101 PHE A CA 1
ATOM 812 C C . PHE A 1 101 ? -9.898 1.610 7.771 1.00 86.88 101 PHE A C 1
ATOM 814 O O . PHE A 1 101 ? -8.712 1.861 7.972 1.00 86.88 101 PHE A O 1
ATOM 821 N N . TYR A 1 102 ? -10.430 0.412 7.974 1.00 86.19 102 TYR A N 1
ATOM 822 C CA . TYR A 1 102 ? -9.632 -0.785 8.173 1.00 86.19 102 TYR A CA 1
ATOM 823 C C . TYR A 1 102 ? -9.032 -1.231 6.847 1.00 86.19 102 TYR A C 1
ATOM 825 O O . TYR A 1 102 ? -9.737 -1.320 5.838 1.00 86.19 102 TYR A O 1
ATOM 833 N N . VAL A 1 103 ? -7.740 -1.539 6.865 1.00 84.06 103 VAL A N 1
ATOM 834 C CA . VAL A 1 103 ? -7.047 -2.157 5.738 1.00 84.06 103 VAL A CA 1
ATOM 835 C C . VAL A 1 103 ? -7.235 -3.665 5.830 1.00 84.06 103 VAL A C 1
ATOM 837 O O . VAL A 1 103 ? -6.825 -4.290 6.806 1.00 84.06 103 VAL A O 1
ATOM 840 N N . ILE A 1 104 ? -7.843 -4.253 4.802 1.00 80.81 104 ILE A N 1
ATOM 841 C CA . ILE A 1 104 ? -8.050 -5.697 4.708 1.00 80.81 104 ILE A CA 1
ATOM 842 C C . ILE A 1 104 ? -7.173 -6.276 3.603 1.00 80.81 104 ILE A C 1
ATOM 844 O O . ILE A 1 104 ? -7.285 -5.913 2.431 1.00 80.81 104 ILE A O 1
ATOM 848 N N . ALA A 1 105 ? -6.286 -7.196 3.965 1.00 74.19 105 ALA A N 1
ATOM 849 C CA . ALA A 1 105 ? -5.598 -7.999 2.969 1.00 74.19 105 ALA A CA 1
ATOM 850 C C . ALA A 1 105 ? -6.586 -9.018 2.372 1.00 74.19 105 ALA A C 1
ATOM 852 O O . ALA A 1 105 ? -7.425 -9.556 3.102 1.00 74.19 105 ALA A O 1
ATOM 853 N N . PRO A 1 106 ? -6.518 -9.308 1.064 1.00 64.56 106 PRO A N 1
ATOM 854 C CA . PRO A 1 106 ? -7.259 -10.411 0.487 1.00 64.56 106 PRO A CA 1
ATOM 855 C C . PRO A 1 106 ? -6.836 -11.688 1.211 1.00 64.56 106 PRO A C 1
ATOM 857 O O . PRO A 1 106 ? -5.666 -12.063 1.204 1.00 64.56 106 PRO A O 1
ATOM 860 N N . TYR A 1 107 ? -7.806 -12.362 1.827 1.00 56.94 107 TYR A N 1
ATOM 861 C CA . TYR A 1 107 ? -7.596 -13.667 2.457 1.00 56.94 107 TYR A CA 1
ATOM 862 C C . TYR A 1 107 ? -7.141 -14.729 1.443 1.00 56.94 107 TYR A C 1
ATOM 864 O O . TYR A 1 107 ? -6.569 -15.745 1.829 1.00 56.94 107 TYR A O 1
ATOM 872 N N . TYR A 1 108 ? -7.385 -14.495 0.148 1.00 54.41 108 TYR A N 1
ATOM 873 C CA . TYR A 1 108 ? -7.037 -15.404 -0.932 1.00 54.41 108 TYR A CA 1
ATOM 874 C C . TYR A 1 108 ? -6.826 -14.625 -2.238 1.00 54.41 108 TYR A C 1
ATOM 876 O O . TYR A 1 108 ? -7.688 -13.845 -2.646 1.00 54.41 108 TYR A O 1
ATOM 884 N N . ILE A 1 109 ? -5.689 -14.836 -2.905 1.00 53.09 109 ILE A N 1
ATOM 885 C CA . ILE A 1 109 ? -5.512 -14.432 -4.304 1.00 53.09 109 ILE A CA 1
ATOM 886 C C . ILE A 1 109 ? -6.085 -15.574 -5.133 1.00 53.09 109 ILE A C 1
ATOM 888 O O . ILE A 1 109 ? -5.551 -16.682 -5.138 1.00 53.09 109 ILE A O 1
ATOM 892 N N . PHE A 1 110 ? -7.199 -1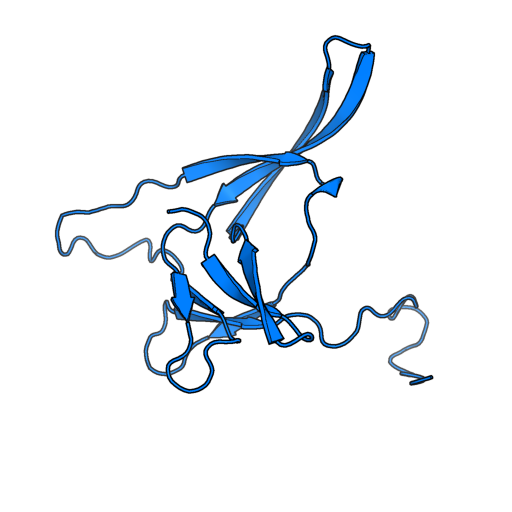5.331 -5.816 1.00 49.38 110 PHE A N 1
ATOM 893 C CA . PHE A 1 110 ? -7.710 -16.307 -6.765 1.00 49.38 110 PHE A CA 1
ATOM 894 C C . P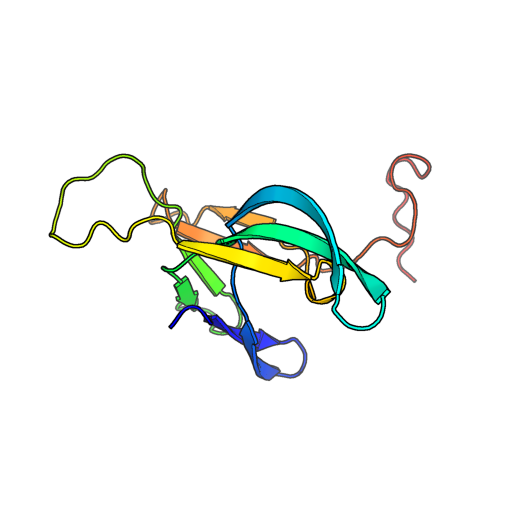HE A 1 110 ? -6.776 -16.336 -7.976 1.00 49.38 110 PHE A C 1
ATOM 896 O O . PHE A 1 110 ? -6.781 -15.419 -8.791 1.00 49.38 110 PHE A O 1
ATOM 903 N N . ASN A 1 111 ? -5.997 -17.411 -8.113 1.00 53.44 111 ASN A N 1
ATOM 904 C CA . ASN A 1 111 ? -5.178 -17.657 -9.309 1.00 53.44 111 ASN A CA 1
ATOM 905 C C . ASN A 1 111 ? -6.024 -17.946 -10.563 1.00 53.44 111 ASN A C 1
ATOM 907 O O . ASN A 1 111 ? -5.495 -18.028 -11.669 1.00 53.44 111 ASN A O 1
ATOM 911 N N . ASN A 1 112 ? -7.340 -18.090 -10.401 1.00 54.25 112 ASN A N 1
ATOM 912 C CA . ASN A 1 112 ? -8.262 -18.403 -11.478 1.00 54.25 112 ASN A CA 1
ATOM 913 C C . ASN A 1 112 ? -9.013 -17.151 -11.932 1.00 54.25 112 ASN A C 1
ATOM 915 O O . ASN A 1 112 ? -9.458 -16.335 -11.123 1.00 54.25 112 ASN A O 1
ATOM 919 N N . ASN A 1 113 ? -9.216 -17.034 -13.245 1.00 57.88 113 ASN A N 1
ATOM 920 C CA . ASN A 1 113 ? -10.026 -15.975 -13.835 1.00 57.88 113 ASN A CA 1
ATOM 921 C C . ASN A 1 113 ? -11.496 -16.125 -13.400 1.00 57.88 113 ASN A C 1
ATOM 923 O O . ASN A 1 113 ? -12.272 -16.865 -14.010 1.00 57.88 113 ASN A O 1
ATOM 927 N N . MET A 1 114 ? -11.879 -15.387 -12.355 1.00 54.56 114 MET A N 1
ATOM 928 C CA . MET A 1 114 ? -13.215 -15.449 -11.748 1.00 54.56 114 MET A CA 1
ATOM 929 C C . MET A 1 114 ? -14.352 -15.050 -12.700 1.00 54.56 114 MET A C 1
ATOM 931 O O . MET A 1 114 ? -15.505 -15.412 -12.468 1.00 54.56 114 MET A O 1
ATOM 935 N N . ARG A 1 115 ? -14.044 -14.340 -13.797 1.00 55.69 115 ARG A N 1
ATOM 936 C CA . ARG A 1 115 ? -15.014 -14.009 -14.853 1.00 55.69 115 ARG A CA 1
ATOM 937 C C . ARG A 1 115 ? -15.465 -15.256 -15.620 1.00 55.69 115 ARG A C 1
ATOM 939 O O . ARG A 1 115 ? -16.607 -15.308 -16.064 1.00 55.69 115 ARG A O 1
ATOM 946 N N . ILE A 1 116 ? -14.579 -16.245 -15.767 1.00 59.03 116 ILE A N 1
ATOM 947 C CA . ILE A 1 116 ? -14.833 -17.482 -16.520 1.00 59.03 116 ILE A CA 1
ATOM 948 C C . ILE A 1 116 ? -15.514 -18.527 -15.631 1.00 59.03 116 ILE A C 1
ATOM 950 O O . ILE A 1 116 ? -16.444 -19.196 -16.072 1.00 59.03 116 ILE A O 1
ATOM 954 N N . THR A 1 117 ? -15.105 -18.644 -14.364 1.00 58.69 117 THR A N 1
ATOM 955 C CA . THR A 1 117 ? -15.612 -19.687 -13.455 1.00 58.69 117 THR A CA 1
ATOM 956 C C . THR A 1 117 ? -16.970 -19.376 -12.819 1.00 58.69 117 THR A C 1
ATOM 958 O O . THR A 1 117 ? -17.454 -20.183 -12.031 1.00 58.69 117 THR A O 1
ATOM 961 N N . LYS A 1 118 ? -17.613 -18.245 -13.155 1.00 62.38 118 LYS A N 1
ATOM 962 C CA . LYS A 1 118 ? -18.940 -17.824 -12.645 1.00 62.38 118 LYS A CA 1
ATOM 963 C C . LYS A 1 118 ? -19.106 -17.990 -11.124 1.00 62.38 118 LYS A C 1
ATOM 965 O O . LYS A 1 118 ? -20.178 -18.350 -10.652 1.00 62.38 118 LYS A O 1
ATOM 970 N N . GLY A 1 119 ? -18.047 -17.750 -10.354 1.00 49.03 119 GLY A N 1
ATOM 971 C CA . GLY A 1 119 ? -18.105 -17.875 -8.896 1.00 49.03 119 GLY A CA 1
ATOM 972 C C . GLY A 1 119 ? -18.077 -19.309 -8.353 1.00 49.03 119 GLY A C 1
ATOM 973 O O . GLY A 1 119 ? -18.296 -19.482 -7.158 1.00 49.03 119 GLY A O 1
ATOM 974 N N . ASN A 1 120 ? -17.756 -20.327 -9.161 1.00 51.94 120 ASN A N 1
ATOM 975 C CA . ASN A 1 120 ? -17.374 -21.634 -8.623 1.00 51.94 120 ASN A CA 1
ATOM 976 C C . ASN A 1 120 ? -15.983 -21.524 -7.992 1.00 51.94 120 ASN A C 1
ATOM 978 O O . ASN A 1 120 ? -14.949 -21.656 -8.650 1.00 51.94 120 ASN A O 1
ATOM 982 N N . LEU A 1 121 ? -15.990 -21.216 -6.700 1.00 47.72 121 LEU A N 1
ATOM 983 C CA . LEU A 1 121 ? -14.822 -21.189 -5.841 1.00 47.72 121 LEU A CA 1
ATOM 984 C C . LEU A 1 121 ? -14.500 -22.628 -5.427 1.00 47.72 121 LEU A C 1
ATOM 986 O O . LEU A 1 121 ? -15.122 -23.173 -4.520 1.00 47.72 121 LEU A O 1
ATOM 990 N N . SER A 1 122 ? -13.544 -23.261 -6.104 1.00 49.09 122 SER A N 1
ATOM 991 C CA . SER A 1 122 ? -12.926 -24.484 -5.596 1.00 49.09 122 SER A CA 1
ATOM 992 C C . SER A 1 122 ? -11.817 -24.089 -4.628 1.00 49.09 122 SER A C 1
ATOM 994 O O . SER A 1 122 ? -10.806 -23.520 -5.043 1.00 49.09 122 SER A O 1
ATOM 996 N N . ILE A 1 123 ? -12.026 -24.363 -3.347 1.00 41.62 123 ILE A N 1
ATOM 997 C CA . ILE A 1 123 ? -10.978 -24.271 -2.335 1.00 41.62 123 ILE A CA 1
ATOM 998 C C . ILE A 1 123 ? -10.187 -25.581 -2.436 1.00 41.62 123 ILE A C 1
ATOM 1000 O O . ILE A 1 123 ? -10.778 -26.652 -2.293 1.00 41.62 123 ILE A O 1
ATOM 1004 N N . LEU A 1 124 ? -8.897 -25.486 -2.774 1.00 43.12 124 LEU A N 1
ATOM 1005 C CA . LEU A 1 124 ? -7.932 -26.580 -2.612 1.00 43.12 124 LEU A CA 1
ATOM 1006 C C . LEU A 1 124 ? -7.431 -26.596 -1.169 1.00 43.12 124 LEU A C 1
ATOM 1008 O O . LEU A 1 124 ? -7.121 -25.491 -0.661 1.00 43.12 124 LEU A O 1
#